Protein AF-A0A1J5WDB2-F1 (afdb_monomer_lite)

Structure (mmCIF, N/CA/C/O backbone):
data_AF-A0A1J5WDB2-F1
#
_entry.id   AF-A0A1J5WDB2-F1
#
loop_
_atom_site.group_PDB
_atom_site.id
_atom_site.type_symbol
_atom_site.label_atom_id
_atom_site.label_alt_id
_atom_site.label_comp_id
_atom_site.label_asym_id
_atom_site.label_entity_id
_atom_site.label_seq_id
_atom_site.pdbx_PDB_ins_code
_atom_site.Cartn_x
_atom_site.Cartn_y
_atom_site.Cartn_z
_atom_site.occupancy
_atom_site.B_iso_or_equiv
_atom_site.auth_seq_id
_atom_site.auth_comp_id
_atom_site.auth_asym_id
_atom_site.auth_atom_id
_atom_site.pdbx_PDB_model_num
ATOM 1 N N . ARG A 1 1 ? -1.680 -3.797 32.175 1.00 38.47 1 ARG A N 1
ATOM 2 C CA . ARG A 1 1 ? -1.292 -2.924 31.040 1.00 38.47 1 ARG A CA 1
ATOM 3 C C . ARG A 1 1 ? -0.786 -3.843 29.932 1.00 38.47 1 ARG A C 1
ATOM 5 O O . ARG A 1 1 ? 0.368 -4.232 29.998 1.00 38.47 1 ARG A O 1
ATOM 12 N N . SER A 1 2 ? -1.642 -4.286 29.007 1.00 37.81 2 SER A N 1
ATOM 13 C CA . SER A 1 2 ? -1.173 -5.103 27.877 1.00 37.81 2 SER A CA 1
ATOM 14 C C . SER A 1 2 ? -0.424 -4.203 26.904 1.00 37.81 2 SER A C 1
ATOM 16 O O . SER A 1 2 ? -1.011 -3.262 26.369 1.00 37.81 2 SER A O 1
ATOM 18 N N . ALA A 1 3 ? 0.870 -4.459 26.721 1.00 41.81 3 ALA A N 1
ATOM 19 C CA . ALA A 1 3 ? 1.626 -3.915 25.607 1.00 41.81 3 ALA A CA 1
ATOM 20 C C . ALA A 1 3 ? 1.068 -4.560 24.332 1.00 41.81 3 ALA A C 1
ATOM 22 O O . ALA A 1 3 ? 1.206 -5.765 24.136 1.00 41.81 3 ALA A O 1
ATOM 23 N N . LEU A 1 4 ? 0.361 -3.783 23.510 1.00 42.03 4 LEU A N 1
ATOM 24 C CA . LEU A 1 4 ? 0.034 -4.185 22.145 1.00 42.03 4 LEU A CA 1
ATOM 25 C C . LEU A 1 4 ? 1.366 -4.275 21.397 1.00 42.03 4 LEU A C 1
ATOM 27 O O . LEU A 1 4 ? 1.956 -3.253 21.054 1.00 42.03 4 LEU A O 1
ATOM 31 N N . GLY A 1 5 ? 1.877 -5.495 21.240 1.00 42.22 5 GLY A N 1
ATOM 32 C CA . GLY A 1 5 ? 3.012 -5.768 20.373 1.00 42.22 5 GLY A CA 1
ATOM 33 C C . GLY A 1 5 ? 2.584 -5.497 18.939 1.00 42.22 5 GLY A C 1
ATOM 34 O O . GLY A 1 5 ? 1.778 -6.239 18.385 1.00 42.22 5 GLY A O 1
ATOM 35 N N . ALA A 1 6 ? 3.075 -4.406 18.362 1.00 44.91 6 ALA A N 1
ATOM 36 C CA . ALA A 1 6 ? 3.026 -4.209 16.926 1.00 44.91 6 ALA A CA 1
ATOM 37 C C . ALA A 1 6 ? 4.038 -5.177 16.306 1.00 44.91 6 ALA A C 1
ATOM 39 O O . ALA A 1 6 ? 5.243 -5.014 16.496 1.00 44.91 6 ALA A O 1
ATOM 40 N N . PHE A 1 7 ? 3.556 -6.198 15.603 1.00 49.41 7 PHE A N 1
ATOM 41 C CA . PHE A 1 7 ? 4.424 -7.084 14.838 1.00 49.41 7 PHE A CA 1
ATOM 42 C C . PHE A 1 7 ? 4.603 -6.482 13.446 1.00 49.41 7 PHE A C 1
ATOM 44 O O . PHE A 1 7 ? 3.633 -6.293 12.709 1.00 49.41 7 PHE A O 1
ATOM 51 N N . LEU A 1 8 ? 5.844 -6.130 13.117 1.00 50.28 8 LEU A N 1
ATOM 52 C CA . LEU A 1 8 ? 6.250 -5.775 11.765 1.00 50.28 8 LEU A CA 1
ATOM 53 C C . LEU A 1 8 ? 6.961 -6.989 11.186 1.00 50.28 8 LEU A C 1
ATOM 55 O O . LEU A 1 8 ? 7.998 -7.401 11.703 1.00 50.28 8 LEU A O 1
ATOM 59 N N . PHE A 1 9 ? 6.382 -7.569 10.142 1.00 53.53 9 PHE A N 1
ATOM 60 C CA . PHE A 1 9 ? 7.023 -8.638 9.390 1.00 53.53 9 PHE A CA 1
ATOM 61 C C . PHE A 1 9 ? 7.637 -8.026 8.136 1.00 53.53 9 PHE A C 1
ATOM 63 O O . PHE A 1 9 ? 6.924 -7.427 7.325 1.00 53.53 9 PHE A O 1
ATOM 70 N N . PHE A 1 10 ? 8.956 -8.159 8.013 1.00 51.59 10 PHE A N 1
ATOM 71 C CA . PHE A 1 10 ? 9.698 -7.834 6.803 1.00 51.59 10 PHE A CA 1
ATOM 72 C C . PHE A 1 10 ? 10.151 -9.149 6.187 1.00 51.59 10 PHE A C 1
ATOM 74 O O . PHE A 1 10 ? 10.938 -9.873 6.793 1.00 51.59 10 PHE A O 1
ATOM 81 N N . GLU A 1 11 ? 9.643 -9.465 5.001 1.00 52.72 11 GLU A N 1
ATOM 82 C CA . GLU A 1 11 ? 10.244 -10.508 4.176 1.00 52.72 11 GLU A CA 1
ATOM 83 C C . GLU A 1 11 ? 11.301 -9.842 3.294 1.00 52.7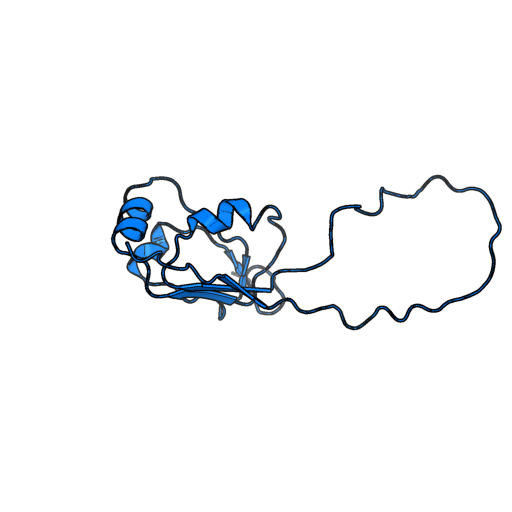2 11 GLU A C 1
ATOM 85 O O . GLU A 1 11 ? 10.999 -8.983 2.457 1.00 52.72 11 GLU A O 1
ATOM 90 N N . THR A 1 12 ? 12.557 -10.196 3.550 1.00 48.00 12 THR A N 1
ATOM 91 C CA . THR A 1 12 ? 13.725 -9.777 2.777 1.00 48.00 12 THR A CA 1
ATOM 92 C C . THR A 1 12 ? 14.166 -10.943 1.905 1.00 48.00 12 THR A C 1
ATOM 94 O O . THR A 1 12 ? 14.377 -12.041 2.417 1.00 48.00 12 THR A O 1
ATOM 97 N N . GLU A 1 13 ? 14.329 -10.717 0.606 1.00 46.66 13 GLU A N 1
ATOM 98 C CA . GLU A 1 13 ? 15.051 -11.652 -0.258 1.00 46.66 13 GLU A CA 1
ATOM 99 C C . GLU A 1 13 ? 16.534 -11.274 -0.226 1.00 46.66 13 GLU A C 1
ATOM 101 O O . GLU A 1 13 ? 16.882 -10.129 -0.527 1.00 46.66 13 GLU A O 1
ATOM 106 N N . GLU A 1 14 ? 17.401 -12.213 0.150 1.00 48.66 14 GLU A N 1
ATOM 107 C CA . GLU A 1 14 ? 18.821 -12.100 -0.181 1.00 48.66 14 GLU A CA 1
ATOM 108 C C . GLU A 1 14 ? 18.990 -12.368 -1.678 1.00 48.66 14 GLU A C 1
ATOM 110 O O . GLU A 1 14 ? 18.425 -13.325 -2.206 1.00 48.66 14 GLU A O 1
ATOM 115 N N . ASP A 1 15 ? 19.748 -11.520 -2.372 1.00 47.28 15 ASP A N 1
ATOM 116 C CA . ASP A 1 15 ? 20.105 -11.741 -3.773 1.00 47.28 15 ASP A CA 1
ATOM 117 C C . ASP A 1 15 ? 20.985 -13.004 -3.872 1.00 47.28 15 ASP A C 1
ATOM 119 O O . ASP A 1 15 ? 22.086 -13.025 -3.307 1.00 47.28 15 ASP A O 1
ATOM 123 N N . PRO A 1 16 ? 20.549 -14.087 -4.546 1.00 46.72 16 PRO A N 1
ATOM 124 C CA . PRO A 1 16 ? 21.341 -15.297 -4.652 1.00 46.72 16 PRO A CA 1
ATOM 125 C C . PRO A 1 16 ? 22.362 -15.128 -5.779 1.00 46.72 16 PRO A C 1
ATOM 127 O O . PRO A 1 16 ? 22.236 -15.749 -6.833 1.00 46.72 16 PRO A O 1
ATOM 130 N N . LYS A 1 17 ? 23.373 -14.280 -5.566 1.00 50.75 17 LYS A N 1
ATOM 131 C CA . LYS A 1 17 ? 24.621 -14.256 -6.345 1.00 50.75 17 LYS A CA 1
ATOM 132 C C . LYS A 1 17 ? 25.690 -13.423 -5.644 1.00 50.75 17 LYS A C 1
ATOM 134 O O . LYS A 1 17 ? 26.051 -12.322 -6.046 1.00 50.75 17 LYS A O 1
ATOM 139 N N . THR A 1 18 ? 26.291 -13.990 -4.610 1.00 46.47 18 THR A N 1
ATOM 140 C CA . THR A 1 18 ? 27.674 -13.641 -4.275 1.00 46.47 18 THR A CA 1
ATOM 141 C C . THR A 1 18 ? 28.392 -14.919 -3.878 1.00 46.47 18 THR A C 1
ATOM 143 O O . THR A 1 18 ? 28.502 -15.252 -2.704 1.00 46.47 18 THR A O 1
ATOM 146 N N . GLU A 1 19 ? 28.854 -15.673 -4.876 1.00 45.28 19 GLU A N 1
ATOM 147 C CA . GLU A 1 19 ? 29.960 -16.594 -4.628 1.00 45.28 19 GLU A CA 1
ATOM 148 C C . GLU A 1 19 ? 31.202 -15.744 -4.323 1.00 45.28 19 GLU A C 1
ATOM 150 O O . GLU A 1 19 ? 31.582 -14.912 -5.154 1.00 45.28 19 GLU A O 1
ATOM 155 N N . PRO A 1 20 ? 31.861 -15.912 -3.166 1.00 43.72 20 PRO A N 1
ATOM 156 C CA . PRO A 1 20 ? 33.161 -15.312 -2.949 1.00 43.72 20 PRO A CA 1
ATOM 157 C C . PRO A 1 20 ? 34.182 -16.164 -3.707 1.00 43.72 20 PRO A C 1
ATOM 159 O O . PRO A 1 20 ? 34.702 -17.151 -3.186 1.00 43.72 20 PRO A O 1
ATOM 162 N N . LEU A 1 21 ? 34.473 -15.798 -4.957 1.00 43.75 21 LEU A N 1
ATOM 163 C CA . LEU A 1 21 ? 35.661 -16.306 -5.635 1.00 43.75 21 LEU A CA 1
ATOM 164 C C . LEU A 1 21 ? 36.886 -15.699 -4.943 1.00 43.75 21 LEU A C 1
ATOM 166 O O . LEU A 1 21 ? 37.343 -14.608 -5.277 1.00 43.75 21 LEU A O 1
ATOM 170 N N . LEU A 1 22 ? 37.397 -16.411 -3.939 1.00 47.28 22 LEU A N 1
ATOM 171 C CA . LEU A 1 22 ? 38.713 -16.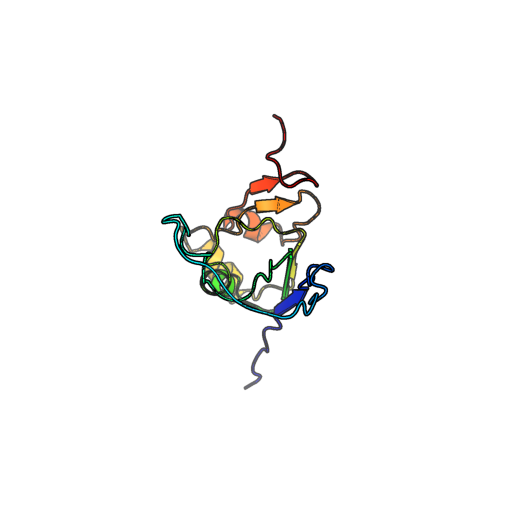181 -3.355 1.00 47.28 22 LEU A CA 1
ATOM 172 C C . LEU A 1 22 ? 39.780 -16.459 -4.426 1.00 47.28 22 LEU A C 1
ATOM 174 O O . LEU A 1 22 ? 40.291 -17.571 -4.543 1.00 47.28 22 LEU A O 1
ATOM 178 N N . GLY A 1 23 ? 40.092 -15.448 -5.235 1.00 44.66 23 GLY A N 1
ATOM 179 C CA . GLY A 1 23 ? 41.311 -15.398 -6.037 1.00 44.66 23 GLY A CA 1
ATOM 180 C C . GLY A 1 23 ? 42.464 -14.823 -5.203 1.00 44.66 23 GLY A C 1
ATOM 181 O O . GLY A 1 23 ? 42.233 -13.893 -4.426 1.00 44.66 23 GLY A O 1
ATOM 182 N N . PRO A 1 24 ? 43.697 -15.349 -5.310 1.00 53.12 24 PRO A N 1
ATOM 183 C CA . PRO A 1 24 ? 44.824 -14.824 -4.555 1.00 53.12 24 PRO A CA 1
ATOM 184 C C . PRO A 1 24 ? 45.512 -13.667 -5.299 1.00 53.12 24 PRO A C 1
ATOM 186 O O . PRO A 1 24 ? 45.740 -13.755 -6.502 1.00 53.12 24 PRO A O 1
ATOM 189 N N . GLY A 1 25 ? 45.951 -12.661 -4.537 1.00 40.06 25 GLY A N 1
ATOM 190 C CA . GLY A 1 25 ? 47.131 -11.847 -4.857 1.00 40.06 25 GLY A CA 1
ATOM 191 C C . GLY A 1 25 ? 46.873 -10.444 -5.413 1.00 40.06 25 GLY A C 1
ATOM 192 O O . GLY A 1 25 ? 46.339 -10.290 -6.504 1.00 40.06 25 GLY A O 1
ATOM 193 N N . MET A 1 26 ? 47.314 -9.441 -4.645 1.00 48.59 26 MET A N 1
ATOM 194 C CA . MET A 1 26 ? 47.590 -8.048 -5.047 1.00 48.59 26 MET A CA 1
ATOM 195 C C . MET A 1 26 ? 48.571 -8.023 -6.249 1.00 48.59 26 MET A C 1
ATOM 197 O O . MET A 1 26 ? 49.243 -9.018 -6.498 1.00 48.59 26 MET A O 1
ATOM 201 N N . ASP A 1 27 ? 48.599 -7.015 -7.128 1.00 49.38 27 ASP A N 1
ATOM 202 C CA . ASP A 1 27 ? 49.245 -5.699 -6.966 1.00 49.38 27 ASP A CA 1
ATOM 203 C C . ASP A 1 27 ? 48.839 -4.777 -8.148 1.00 49.38 27 ASP A C 1
ATOM 205 O O . ASP A 1 27 ? 48.605 -5.291 -9.243 1.00 49.38 27 ASP A O 1
ATOM 209 N N . GLY A 1 28 ? 48.829 -3.441 -7.993 1.00 41.47 28 GLY A N 1
ATOM 210 C CA . GLY A 1 28 ? 48.953 -2.542 -9.162 1.00 41.47 28 GLY A CA 1
ATOM 211 C C . GLY A 1 28 ? 48.076 -1.278 -9.224 1.00 41.47 28 GLY A C 1
ATOM 212 O O . GLY A 1 28 ? 46.975 -1.313 -9.754 1.00 41.47 28 GLY A O 1
ATOM 213 N N . ASP A 1 29 ? 48.593 -0.175 -8.687 1.00 49.72 29 ASP A N 1
ATOM 214 C CA . ASP A 1 29 ? 48.495 1.244 -9.084 1.00 49.72 29 ASP A CA 1
ATOM 215 C C . ASP A 1 29 ? 47.455 1.781 -10.113 1.00 49.72 29 ASP A C 1
ATOM 217 O O . ASP A 1 29 ? 47.342 1.345 -11.251 1.00 49.72 29 ASP A O 1
ATOM 221 N N . ASN A 1 30 ? 46.872 2.930 -9.719 1.00 47.62 30 ASN A N 1
ATOM 222 C CA . ASN A 1 30 ? 46.396 4.068 -10.530 1.00 47.62 30 ASN A CA 1
ATOM 223 C C . ASN A 1 30 ? 45.190 3.904 -11.480 1.00 47.62 30 ASN A C 1
ATOM 225 O O . ASN A 1 30 ? 45.354 3.695 -12.677 1.00 47.62 30 ASN A O 1
ATOM 229 N N . ALA A 1 31 ? 44.002 4.302 -11.003 1.00 37.84 31 ALA A N 1
ATOM 230 C CA . ALA A 1 31 ? 43.115 5.202 -11.754 1.00 37.84 31 ALA A CA 1
ATOM 231 C C . ALA A 1 31 ? 42.070 5.850 -10.829 1.00 37.84 31 ALA A C 1
ATOM 233 O O . ALA A 1 31 ? 41.248 5.178 -10.209 1.00 37.84 31 ALA A O 1
ATOM 234 N N . TYR A 1 32 ? 42.097 7.183 -10.765 1.00 47.84 32 TYR A N 1
ATOM 235 C CA . TYR A 1 32 ? 41.014 8.012 -10.244 1.00 47.84 32 TYR A CA 1
ATOM 236 C C . TYR A 1 32 ? 39.703 7.644 -10.944 1.00 47.84 32 TYR A C 1
ATOM 238 O O . TYR A 1 32 ? 39.569 7.835 -12.151 1.00 47.84 32 TYR A O 1
ATOM 246 N N . GLY A 1 33 ? 38.739 7.127 -10.189 1.00 44.00 33 GLY A N 1
ATOM 247 C CA . GLY A 1 33 ? 37.441 6.762 -10.749 1.00 44.00 33 GLY A CA 1
ATOM 248 C C . GLY A 1 33 ? 36.589 5.842 -9.890 1.00 44.00 33 GLY A C 1
ATOM 249 O O . GLY A 1 33 ? 35.650 5.255 -10.409 1.00 44.00 33 GLY A O 1
ATOM 250 N N . THR A 1 34 ? 36.864 5.687 -8.596 1.00 37.88 34 THR A N 1
ATOM 251 C CA . THR A 1 34 ? 35.869 5.098 -7.703 1.00 37.88 34 THR A CA 1
ATOM 252 C C . THR A 1 34 ? 34.945 6.220 -7.261 1.00 37.88 34 THR A C 1
ATOM 254 O O . THR A 1 34 ? 35.219 6.926 -6.288 1.00 37.88 34 THR A O 1
ATOM 257 N N . THR A 1 35 ? 33.829 6.379 -7.980 1.00 47.25 35 THR A N 1
ATOM 258 C CA . THR A 1 35 ? 32.556 6.753 -7.347 1.00 47.25 35 THR A CA 1
ATOM 259 C C . THR A 1 35 ? 32.542 6.088 -5.974 1.00 47.25 35 THR A C 1
ATOM 261 O O . THR A 1 35 ? 32.889 4.901 -5.927 1.00 47.25 35 THR A O 1
ATOM 264 N N . PRO A 1 36 ? 32.235 6.793 -4.869 1.00 41.53 36 PRO A N 1
ATOM 265 C CA . PRO A 1 36 ? 32.087 6.123 -3.591 1.00 41.53 36 PRO A CA 1
ATOM 266 C C . PRO A 1 36 ? 31.126 4.972 -3.852 1.00 41.53 36 PRO A C 1
ATOM 268 O O . PRO A 1 36 ? 29.985 5.214 -4.245 1.00 41.53 36 PRO A O 1
ATOM 271 N N . ALA A 1 37 ? 31.636 3.737 -3.781 1.00 45.19 37 ALA A N 1
ATOM 272 C CA . ALA A 1 37 ? 30.794 2.563 -3.736 1.00 45.19 37 ALA A CA 1
ATOM 273 C C . ALA A 1 37 ? 29.839 2.892 -2.611 1.00 45.19 37 ALA A C 1
ATOM 275 O O . ALA A 1 37 ? 30.320 3.149 -1.507 1.00 45.19 37 ALA A O 1
ATOM 276 N N . ASP A 1 38 ? 28.573 3.079 -2.977 1.00 46.38 38 ASP A N 1
ATOM 277 C CA . ASP A 1 38 ? 27.524 3.649 -2.155 1.00 46.38 38 ASP A CA 1
ATOM 278 C C . ASP A 1 38 ? 27.529 2.867 -0.843 1.00 46.38 38 ASP A C 1
ATOM 280 O O . ASP A 1 38 ? 27.027 1.749 -0.733 1.00 46.38 38 ASP A O 1
ATOM 284 N N . GLY A 1 39 ? 28.289 3.396 0.114 1.00 43.97 39 GLY A N 1
ATOM 285 C CA . GLY A 1 39 ? 28.751 2.702 1.308 1.00 43.97 39 GLY A CA 1
ATOM 286 C C . GLY A 1 39 ? 27.679 2.813 2.368 1.00 43.97 39 GLY A C 1
ATOM 287 O O . GLY A 1 39 ? 27.954 3.197 3.501 1.00 43.97 39 GLY A O 1
ATOM 288 N N . GLY A 1 40 ? 26.439 2.570 1.957 1.00 40.56 40 GLY A N 1
ATOM 289 C CA . GLY A 1 40 ? 25.240 2.670 2.754 1.00 40.56 40 GLY A CA 1
ATOM 290 C C . GLY A 1 40 ? 24.666 1.281 2.942 1.00 40.56 40 GLY A C 1
ATOM 291 O O . GLY A 1 40 ? 23.903 0.821 2.108 1.00 40.56 40 GLY A O 1
ATOM 292 N N . CYS A 1 41 ? 25.073 0.648 4.044 1.00 37.59 41 CYS A N 1
ATOM 293 C CA . CYS A 1 41 ? 24.306 -0.311 4.839 1.00 37.59 41 CYS A CA 1
ATOM 294 C C . CYS A 1 41 ? 23.472 -1.335 4.044 1.00 37.59 41 CYS A C 1
ATOM 296 O O . CYS A 1 41 ? 22.379 -1.000 3.617 1.00 37.59 41 CYS A O 1
ATOM 298 N N . CYS A 1 42 ? 23.961 -2.577 3.934 1.00 42.22 42 CYS A N 1
ATOM 299 C CA . CYS A 1 42 ? 23.190 -3.794 3.632 1.00 42.22 42 CYS A CA 1
ATOM 300 C C . CYS A 1 42 ? 22.115 -3.635 2.533 1.00 42.22 42 CYS A C 1
ATOM 302 O O . CYS A 1 42 ? 21.034 -3.126 2.805 1.00 42.22 42 CYS A O 1
ATOM 304 N N . GLY A 1 43 ? 22.365 -4.151 1.322 1.00 51.16 43 GLY A N 1
ATOM 305 C CA . GLY A 1 43 ? 21.461 -4.117 0.153 1.00 51.16 43 GLY A CA 1
ATOM 306 C C . GLY A 1 43 ? 20.112 -4.848 0.295 1.00 51.16 43 GLY A C 1
ATOM 307 O O . GLY A 1 43 ? 19.605 -5.424 -0.663 1.00 51.16 43 GLY A O 1
ATOM 308 N N . TRP A 1 44 ? 19.521 -4.860 1.485 1.00 54.72 44 TRP A N 1
ATOM 309 C CA . TRP A 1 44 ? 18.217 -5.419 1.778 1.00 54.72 44 TRP A CA 1
ATOM 310 C C . TRP A 1 44 ? 17.135 -4.487 1.254 1.00 54.72 44 TRP A C 1
ATOM 312 O O . TRP A 1 44 ? 16.801 -3.459 1.843 1.00 54.72 44 TRP A O 1
ATOM 322 N N . LYS A 1 45 ? 16.549 -4.884 0.130 1.00 72.12 45 LYS A N 1
ATOM 323 C CA . LYS A 1 45 ? 15.341 -4.259 -0.390 1.00 72.12 45 LYS A CA 1
ATOM 324 C C . LYS A 1 45 ? 14.138 -4.875 0.317 1.00 72.12 45 LYS A C 1
ATOM 326 O O . LYS A 1 45 ? 13.813 -6.040 0.100 1.00 72.12 45 LYS A O 1
ATOM 331 N N . ILE A 1 46 ? 13.458 -4.092 1.152 1.00 77.50 46 ILE A N 1
ATOM 332 C CA . ILE A 1 46 ? 12.171 -4.504 1.723 1.00 77.50 46 ILE A CA 1
ATOM 333 C C . ILE A 1 46 ? 11.175 -4.617 0.567 1.00 77.50 46 ILE A C 1
ATOM 335 O O . ILE A 1 46 ? 10.856 -3.617 -0.077 1.00 77.50 46 ILE A O 1
ATOM 339 N N . LYS A 1 47 ? 10.696 -5.833 0.296 1.00 83.88 47 LYS A N 1
ATOM 340 C CA . LYS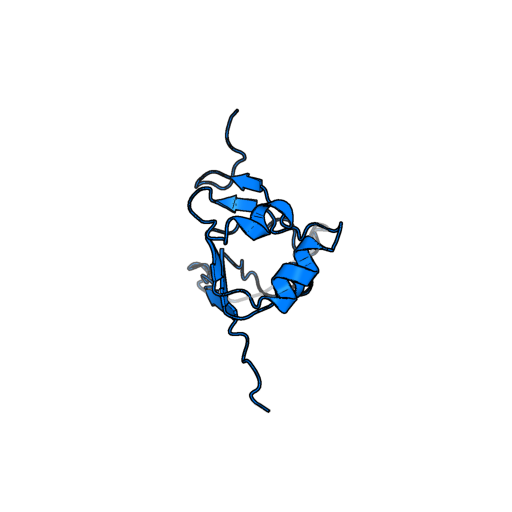 A 1 47 ? 9.703 -6.099 -0.755 1.00 83.88 47 LYS A CA 1
ATOM 341 C C . LYS A 1 47 ? 8.287 -6.183 -0.206 1.00 83.88 47 LYS A C 1
ATOM 343 O O . LYS A 1 47 ? 7.345 -5.777 -0.883 1.00 83.88 47 LYS A O 1
ATOM 348 N N . GLN A 1 48 ? 8.130 -6.672 1.021 1.00 87.94 48 GLN A N 1
ATOM 349 C CA . GLN A 1 48 ? 6.824 -6.858 1.639 1.00 87.94 48 GLN A CA 1
ATOM 350 C C . GLN A 1 48 ? 6.777 -6.253 3.036 1.00 87.94 48 GLN A C 1
ATOM 352 O O . GLN A 1 48 ? 7.707 -6.403 3.829 1.00 87.94 48 GLN A O 1
ATOM 357 N N . ILE A 1 49 ? 5.670 -5.576 3.334 1.00 87.81 49 ILE A N 1
ATOM 358 C CA . ILE A 1 49 ? 5.381 -5.029 4.656 1.00 87.81 49 ILE A CA 1
ATOM 359 C C . ILE A 1 49 ? 3.982 -5.466 5.063 1.00 87.81 49 ILE A C 1
ATOM 361 O O . ILE A 1 49 ? 3.002 -5.134 4.397 1.00 87.81 49 ILE A O 1
ATOM 365 N N . LYS A 1 50 ? 3.894 -6.133 6.213 1.00 89.94 50 LYS A N 1
ATOM 366 C CA . LYS A 1 50 ? 2.630 -6.406 6.894 1.00 89.94 50 LYS A CA 1
ATOM 367 C C . LYS A 1 50 ? 2.619 -5.708 8.245 1.00 89.94 50 LYS A C 1
ATOM 369 O O . LYS A 1 50 ? 3.481 -5.947 9.089 1.00 89.94 50 LYS A O 1
ATOM 374 N N . MET A 1 51 ? 1.628 -4.847 8.439 1.00 87.62 51 MET A N 1
ATOM 375 C CA . MET A 1 51 ? 1.406 -4.103 9.671 1.00 87.62 51 MET A CA 1
ATOM 376 C C . MET A 1 51 ? 0.088 -4.548 10.294 1.00 87.62 51 MET A C 1
ATOM 378 O O . MET A 1 51 ? -0.981 -4.313 9.733 1.00 87.62 51 MET A O 1
ATOM 382 N N . GLU A 1 52 ? 0.164 -5.154 11.475 1.00 87.88 52 GLU A N 1
ATOM 383 C CA . GLU A 1 52 ? -1.004 -5.597 12.234 1.00 87.88 52 GLU A CA 1
ATOM 384 C C . GLU A 1 52 ? -1.060 -4.883 13.585 1.00 87.88 52 GLU A C 1
ATOM 386 O O . GLU A 1 52 ? -0.045 -4.785 14.276 1.00 87.88 52 GLU A O 1
ATOM 391 N N . ASN A 1 53 ? -2.236 -4.366 13.965 1.00 84.81 53 ASN A N 1
ATOM 392 C CA . ASN A 1 53 ? -2.440 -3.652 15.236 1.00 84.81 53 ASN A CA 1
ATOM 393 C C . ASN A 1 53 ? -1.417 -2.523 15.483 1.00 84.81 53 ASN A C 1
ATOM 395 O O . ASN A 1 53 ? -1.083 -2.212 16.628 1.00 84.81 53 ASN A O 1
ATOM 399 N N . SER A 1 54 ? -0.902 -1.928 14.405 1.00 81.25 54 SER A N 1
ATOM 400 C CA . SER A 1 54 ? 0.211 -0.980 14.424 1.00 81.25 54 SER A CA 1
ATOM 401 C C . SER A 1 54 ? -0.187 0.371 13.825 1.00 81.25 54 SER A C 1
ATOM 403 O O . SER A 1 54 ? -1.270 0.538 13.256 1.00 81.25 54 SER A O 1
ATOM 405 N N . THR A 1 55 ? 0.706 1.348 13.950 1.00 82.62 55 THR A N 1
ATOM 406 C CA . THR A 1 55 ? 0.540 2.697 13.413 1.00 82.62 55 THR A CA 1
ATO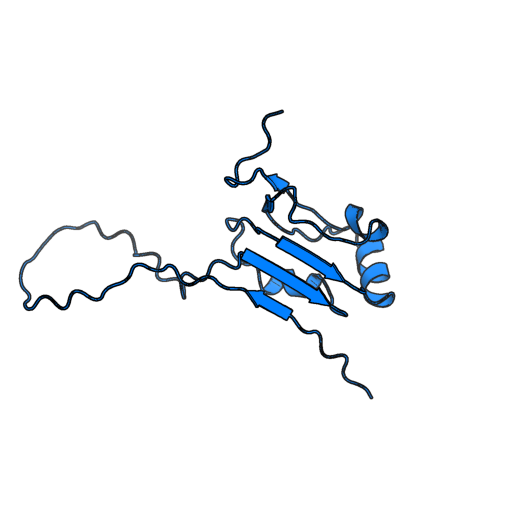M 407 C C . THR A 1 55 ? 1.375 2.854 12.147 1.00 82.62 55 THR A C 1
ATOM 409 O O . THR A 1 55 ? 2.576 2.586 12.161 1.00 82.62 55 THR A O 1
ATOM 412 N N . VAL A 1 56 ? 0.775 3.300 11.038 1.00 79.00 56 VAL A N 1
ATOM 413 C CA . VAL A 1 56 ? 1.520 3.475 9.773 1.00 79.00 56 VAL A CA 1
ATOM 414 C C . VAL A 1 56 ? 2.597 4.557 9.862 1.00 79.00 56 VAL A C 1
ATOM 416 O O . VAL A 1 56 ? 3.503 4.582 9.038 1.00 79.00 56 VAL A O 1
ATOM 419 N N . TYR A 1 57 ? 2.554 5.422 10.881 1.00 79.81 57 TYR A N 1
ATOM 420 C CA . TYR A 1 57 ? 3.621 6.389 11.148 1.00 79.81 57 TYR A CA 1
ATOM 421 C C . TYR A 1 57 ? 4.971 5.712 11.424 1.00 79.81 57 TYR A C 1
ATOM 423 O O . TYR A 1 57 ? 6.006 6.327 11.191 1.00 79.81 57 TYR A O 1
ATOM 431 N N . ALA A 1 58 ? 4.991 4.436 11.833 1.00 78.56 58 ALA A N 1
ATOM 432 C CA . ALA A 1 58 ? 6.233 3.669 11.941 1.00 78.56 58 ALA A CA 1
ATOM 433 C C . ALA A 1 58 ? 6.991 3.592 10.599 1.00 78.56 58 ALA A C 1
ATOM 435 O O . ALA A 1 58 ? 8.218 3.517 10.590 1.00 78.56 58 ALA A O 1
ATOM 436 N N . LEU A 1 59 ? 6.285 3.689 9.465 1.00 78.00 59 LEU A N 1
ATOM 437 C CA . LEU A 1 59 ? 6.892 3.683 8.132 1.00 78.00 59 LEU A CA 1
ATOM 438 C C . LEU A 1 59 ? 7.772 4.903 7.866 1.00 78.00 59 LEU A C 1
ATOM 440 O O . LEU A 1 59 ? 8.711 4.783 7.085 1.00 78.00 59 LEU A O 1
ATOM 444 N N . GLN A 1 60 ? 7.520 6.039 8.530 1.00 72.75 60 GLN A N 1
ATOM 445 C CA . GLN A 1 60 ? 8.360 7.233 8.386 1.00 72.75 60 GLN A CA 1
ATOM 446 C C . GLN A 1 60 ? 9.809 6.972 8.826 1.00 72.75 60 GLN A C 1
ATOM 448 O O . GLN A 1 60 ? 10.721 7.578 8.278 1.00 72.75 60 GLN A O 1
ATOM 453 N N . GLY A 1 61 ? 10.029 6.062 9.785 1.00 67.62 61 GLY A N 1
ATOM 454 C CA . GLY A 1 61 ? 11.371 5.676 10.236 1.00 67.62 61 GLY A CA 1
ATOM 455 C C . GLY A 1 61 ? 11.983 4.500 9.469 1.00 67.62 61 GLY A C 1
ATOM 456 O O . GLY A 1 61 ? 13.197 4.335 9.485 1.00 67.62 61 GLY A O 1
ATOM 457 N N . ILE A 1 62 ? 11.158 3.681 8.809 1.00 68.94 62 ILE A N 1
ATOM 458 C CA . ILE A 1 62 ? 11.602 2.478 8.085 1.00 68.94 62 ILE A CA 1
ATOM 459 C C . ILE A 1 62 ? 11.985 2.816 6.641 1.00 68.94 62 ILE A C 1
ATOM 461 O O . ILE A 1 62 ? 12.883 2.199 6.075 1.00 68.94 62 ILE A O 1
ATOM 465 N N . ARG A 1 63 ? 11.305 3.790 6.026 1.00 67.25 63 ARG A N 1
ATOM 466 C CA . ARG A 1 63 ? 11.457 4.109 4.602 1.00 67.25 63 ARG A CA 1
ATOM 467 C C . ARG A 1 63 ? 12.185 5.422 4.392 1.00 67.25 63 ARG A C 1
ATOM 469 O O . ARG A 1 63 ? 11.586 6.442 4.053 1.00 67.25 63 ARG A O 1
ATOM 476 N N . SER A 1 64 ? 13.496 5.360 4.565 1.00 50.91 64 SER A N 1
ATOM 477 C CA . SER A 1 64 ? 14.399 6.459 4.224 1.00 50.91 64 SER A CA 1
ATOM 478 C C . SER A 1 64 ? 14.643 6.547 2.710 1.00 50.91 64 SER A C 1
ATOM 480 O O . SER A 1 64 ? 14.887 7.639 2.196 1.00 50.91 64 SER A O 1
ATOM 482 N N . ASP A 1 65 ? 14.527 5.429 1.977 1.00 58.84 65 ASP A N 1
ATOM 483 C CA . ASP A 1 65 ? 14.744 5.371 0.532 1.00 58.84 65 ASP A CA 1
ATOM 484 C C . ASP A 1 65 ? 13.420 5.437 -0.256 1.00 58.84 65 ASP A C 1
ATOM 486 O O . ASP A 1 65 ? 12.511 4.613 -0.162 1.00 58.84 65 ASP A O 1
ATOM 490 N N . LYS A 1 66 ? 13.273 6.477 -1.078 1.00 59.53 66 LYS A N 1
ATOM 491 C CA . LYS A 1 66 ? 12.074 6.669 -1.915 1.00 59.53 66 LYS A CA 1
ATOM 492 C C . LYS A 1 66 ? 12.096 5.822 -3.198 1.00 59.53 66 LYS A C 1
ATOM 494 O O . LYS A 1 66 ? 11.164 5.919 -3.995 1.00 59.53 66 LYS A O 1
ATOM 499 N N . SER A 1 67 ? 13.151 5.035 -3.417 1.00 64.00 67 SER A N 1
ATOM 500 C CA . SER A 1 67 ? 13.418 4.268 -4.642 1.00 64.00 67 SER A CA 1
ATOM 501 C C . SER A 1 67 ? 12.903 2.825 -4.601 1.00 64.00 67 SER A C 1
ATOM 503 O O . SER A 1 67 ? 12.795 2.197 -5.656 1.00 64.00 67 SER A O 1
ATOM 505 N N . CYS A 1 68 ? 12.545 2.288 -3.430 1.00 72.88 68 CYS A N 1
ATOM 506 C CA . CYS A 1 68 ? 12.067 0.914 -3.314 1.00 72.88 68 CYS A CA 1
ATOM 507 C C . CYS A 1 68 ? 10.601 0.754 -3.779 1.00 72.88 68 CYS A C 1
ATOM 509 O O . CYS A 1 68 ? 9.681 1.432 -3.306 1.00 72.88 68 CYS A O 1
ATOM 511 N N . VAL A 1 69 ? 10.393 -0.167 -4.728 1.00 85.94 69 VAL A N 1
ATOM 512 C CA . VAL A 1 69 ? 9.074 -0.695 -5.112 1.00 85.94 69 VAL A CA 1
ATOM 513 C C . VAL A 1 69 ? 8.726 -1.834 -4.160 1.00 85.94 69 VAL A C 1
ATOM 515 O O . VAL A 1 69 ? 9.509 -2.777 -4.046 1.00 85.94 69 VAL A O 1
ATOM 518 N N . LEU A 1 70 ? 7.575 -1.738 -3.494 1.00 87.38 70 LEU A N 1
ATOM 519 C CA . LEU A 1 70 ? 7.015 -2.825 -2.697 1.00 87.38 70 LEU A CA 1
ATOM 520 C C . LEU A 1 70 ? 6.238 -3.784 -3.591 1.00 87.38 70 LEU A C 1
ATOM 522 O O . LEU A 1 70 ? 5.353 -3.366 -4.338 1.00 87.38 70 LEU A O 1
ATOM 526 N N . ASP A 1 71 ? 6.509 -5.071 -3.429 1.00 90.88 71 ASP A N 1
ATOM 527 C CA . ASP A 1 71 ? 5.670 -6.128 -3.975 1.00 90.88 71 ASP A CA 1
ATOM 528 C C . ASP A 1 71 ? 4.352 -6.218 -3.204 1.00 90.88 71 ASP A C 1
ATOM 530 O O . ASP A 1 71 ? 3.310 -6.467 -3.805 1.00 90.88 71 ASP A O 1
ATOM 534 N N . ARG A 1 72 ? 4.375 -5.976 -1.882 1.00 91.12 72 ARG A N 1
ATOM 535 C CA . ARG A 1 72 ? 3.174 -6.058 -1.042 1.00 91.12 72 ARG A CA 1
ATOM 536 C C . ARG A 1 72 ? 3.187 -5.100 0.148 1.00 91.12 72 ARG A C 1
ATOM 538 O O . ARG A 1 72 ? 4.173 -4.987 0.873 1.00 91.12 72 ARG A O 1
ATOM 545 N N . PHE A 1 73 ? 2.056 -4.446 0.383 1.00 91.38 73 PHE A N 1
ATOM 546 C CA . PHE A 1 73 ? 1.771 -3.671 1.583 1.00 91.38 73 PHE A CA 1
ATOM 547 C C . PHE A 1 73 ? 0.415 -4.083 2.152 1.00 91.38 73 PHE A C 1
ATOM 549 O O . PHE A 1 73 ? -0.618 -3.896 1.508 1.00 91.38 73 PHE A O 1
ATOM 556 N N . GLU A 1 74 ? 0.418 -4.596 3.378 1.00 92.88 74 GLU A N 1
ATOM 557 C CA . GLU A 1 74 ? -0.787 -4.995 4.096 1.00 92.88 74 GLU A CA 1
ATOM 558 C C . GLU A 1 74 ? -0.934 -4.199 5.384 1.00 92.88 74 GLU A C 1
ATOM 560 O O . GLU A 1 74 ? -0.050 -4.217 6.245 1.00 92.88 74 GLU A O 1
ATOM 565 N N . TYR A 1 75 ? -2.088 -3.559 5.551 1.00 90.75 75 TYR A N 1
ATOM 566 C CA . TYR A 1 75 ? -2.455 -2.926 6.807 1.00 90.75 75 TYR A CA 1
ATOM 567 C C . TYR A 1 75 ? -3.712 -3.562 7.382 1.00 90.75 75 TYR A C 1
ATOM 569 O O . TYR A 1 75 ? -4.814 -3.391 6.865 1.00 90.75 75 TYR A O 1
ATOM 577 N N . ILE A 1 76 ? -3.541 -4.326 8.455 1.00 89.25 76 ILE A N 1
ATOM 578 C CA . ILE A 1 76 ? -4.577 -5.199 8.997 1.00 89.25 76 ILE A CA 1
ATOM 579 C C . ILE A 1 76 ? -4.910 -4.774 10.422 1.00 89.25 76 ILE A C 1
ATOM 581 O O . ILE A 1 76 ? -4.036 -4.457 11.230 1.00 89.25 76 ILE A O 1
ATOM 585 N N . ASN A 1 77 ? -6.207 -4.789 10.723 1.00 86.38 77 ASN A N 1
ATOM 586 C CA . ASN A 1 77 ? -6.765 -4.463 12.031 1.00 86.38 77 ASN A CA 1
ATOM 587 C C . ASN A 1 77 ? -6.195 -3.163 12.639 1.00 86.38 77 ASN A C 1
ATOM 589 O O . ASN A 1 77 ? -5.621 -3.172 13.733 1.00 86.38 77 ASN A O 1
ATOM 593 N N . PRO A 1 78 ? -6.305 -2.026 11.932 1.00 82.50 78 PRO A N 1
ATOM 594 C CA . PRO A 1 78 ? -5.842 -0.759 12.473 1.00 82.50 78 PRO A CA 1
ATOM 595 C C . PRO A 1 78 ? -6.592 -0.396 13.755 1.00 82.50 78 PRO A C 1
ATOM 597 O O . PRO A 1 78 ? -7.817 -0.514 13.845 1.00 82.50 78 PRO A O 1
ATOM 600 N N . ASN A 1 79 ? -5.876 0.118 14.753 1.00 83.06 79 ASN A N 1
ATOM 601 C CA . ASN A 1 79 ? -6.536 0.611 15.952 1.00 83.06 79 ASN A CA 1
ATOM 602 C C . ASN A 1 79 ? -7.380 1.851 15.612 1.00 83.06 79 ASN A C 1
ATOM 604 O O . ASN A 1 79 ? -6.912 2.778 14.949 1.00 83.06 79 ASN A O 1
ATOM 608 N N . LYS A 1 80 ? -8.610 1.926 16.137 1.00 83.94 80 LYS A N 1
ATOM 609 C CA . LYS A 1 80 ? -9.512 3.075 15.945 1.00 83.94 80 LYS A CA 1
ATOM 610 C C . LYS A 1 80 ? -8.864 4.417 16.309 1.00 83.94 80 LYS A C 1
ATOM 612 O O . LYS A 1 80 ? -9.149 5.423 15.665 1.00 83.94 80 LYS A O 1
ATOM 617 N N . LYS A 1 81 ? -8.003 4.454 17.334 1.00 84.31 81 LYS A N 1
ATOM 618 C CA . LYS A 1 81 ? -7.266 5.668 17.722 1.00 84.31 81 LYS A CA 1
ATOM 619 C C . LYS A 1 81 ? -6.283 6.107 16.637 1.00 84.31 81 LYS A C 1
ATOM 621 O O . LYS A 1 81 ? -6.262 7.292 16.316 1.00 84.31 81 LYS A O 1
ATOM 626 N N . ASP A 1 82 ? -5.532 5.171 16.061 1.00 80.31 82 ASP A N 1
ATOM 627 C CA . ASP A 1 82 ? -4.583 5.453 14.981 1.00 80.31 82 ASP A CA 1
ATOM 628 C C . ASP A 1 82 ? -5.307 5.880 13.704 1.00 80.31 82 ASP A C 1
ATOM 630 O O . ASP A 1 82 ? -4.961 6.913 13.138 1.00 80.31 82 ASP A O 1
ATOM 634 N N . MET A 1 83 ? -6.385 5.187 13.314 1.00 81.81 83 MET A N 1
ATOM 635 C CA . MET A 1 83 ? -7.189 5.606 12.157 1.00 81.81 83 MET A CA 1
ATOM 636 C C . MET A 1 83 ? -7.742 7.021 12.327 1.00 81.81 83 MET A C 1
ATOM 638 O O . MET A 1 83 ? -7.648 7.841 11.421 1.00 81.81 83 MET A O 1
ATOM 642 N N . ASN A 1 84 ? -8.301 7.331 13.502 1.00 85.88 84 ASN A N 1
ATOM 643 C CA . ASN A 1 84 ? -8.821 8.667 13.780 1.00 85.88 84 ASN A CA 1
ATOM 644 C C . ASN A 1 84 ? -7.724 9.729 13.730 1.00 85.88 84 ASN A C 1
ATOM 646 O O . ASN A 1 84 ? -7.997 10.859 13.340 1.00 85.88 84 ASN A O 1
ATOM 650 N N . ARG A 1 85 ? -6.502 9.396 14.154 1.00 85.06 85 ARG A N 1
ATOM 651 C CA . ARG A 1 85 ? -5.363 10.310 14.070 1.00 85.06 85 ARG A CA 1
ATOM 652 C C . ARG A 1 85 ? -4.974 10.563 12.617 1.00 85.06 85 ARG A C 1
ATOM 654 O O . ARG A 1 85 ? -4.793 11.719 12.260 1.00 85.06 85 ARG A O 1
ATOM 661 N N . MET A 1 86 ? -4.909 9.512 11.801 1.00 83.56 86 MET A N 1
ATOM 662 C CA . MET A 1 86 ? -4.613 9.629 10.373 1.00 83.56 86 MET A CA 1
ATOM 663 C C . MET A 1 86 ? -5.645 10.483 9.639 1.00 83.56 86 MET A C 1
ATOM 665 O O . MET A 1 86 ? -5.275 11.387 8.911 1.00 83.56 86 MET A O 1
ATOM 669 N N . LEU A 1 87 ? -6.936 10.235 9.871 1.00 84.31 87 LEU A N 1
ATOM 670 C CA . LEU A 1 87 ? -8.019 10.937 9.174 1.00 84.31 87 LEU A CA 1
ATOM 671 C C . LEU A 1 87 ? -8.202 12.391 9.615 1.00 84.31 87 LEU A C 1
ATOM 673 O O . LEU A 1 87 ? -8.802 13.178 8.894 1.00 84.31 87 LEU A O 1
ATOM 677 N N . LYS A 1 88 ? -7.726 12.746 10.812 1.00 87.06 88 LYS A N 1
ATOM 678 C CA . LYS A 1 88 ? -7.712 14.133 11.300 1.00 87.06 88 LYS A CA 1
ATOM 679 C C . LYS A 1 88 ? -6.465 14.898 10.878 1.00 87.06 88 LYS A C 1
ATOM 681 O O . LYS A 1 88 ? -6.397 16.099 11.117 1.00 87.06 88 LYS A O 1
ATOM 686 N N . SER A 1 89 ? -5.458 14.201 10.367 1.00 81.88 89 SER A N 1
ATOM 687 C CA . SER A 1 89 ? -4.238 14.826 9.895 1.00 81.88 89 SER A CA 1
ATOM 688 C C . SER A 1 89 ? -4.429 15.214 8.437 1.00 81.88 89 SER A C 1
ATOM 690 O O . SER A 1 89 ? -4.842 14.390 7.628 1.00 81.88 89 SER A O 1
ATOM 692 N N . ASP A 1 90 ? -4.088 16.453 8.096 1.00 80.94 90 ASP A N 1
ATOM 693 C CA . ASP A 1 90 ? -4.004 16.875 6.694 1.00 80.94 90 ASP A CA 1
ATOM 694 C C . ASP A 1 90 ? -2.776 16.265 5.987 1.00 80.94 90 ASP A C 1
ATOM 696 O O . ASP A 1 90 ? -2.644 16.330 4.764 1.00 80.94 90 ASP A O 1
ATOM 700 N N . GLU A 1 91 ? -1.861 15.652 6.748 1.00 84.25 91 GLU A N 1
ATOM 701 C CA . GLU A 1 91 ? -0.665 15.006 6.225 1.00 84.25 91 GLU A CA 1
ATOM 702 C C . GLU A 1 91 ? -0.972 13.582 5.748 1.00 84.25 91 GLU A C 1
ATOM 704 O O . GLU A 1 91 ? -1.341 12.697 6.523 1.00 84.25 91 GLU A O 1
ATOM 709 N N . ARG A 1 92 ? -0.750 13.339 4.453 1.00 86.88 92 ARG A N 1
ATOM 710 C CA . ARG A 1 92 ? -0.819 11.992 3.882 1.00 86.88 92 ARG A CA 1
ATOM 711 C C . ARG A 1 92 ? 0.476 11.237 4.134 1.00 86.88 92 ARG A C 1
ATOM 713 O O . ARG A 1 92 ? 1.560 11.723 3.816 1.00 86.88 92 ARG A O 1
ATOM 720 N N . VAL A 1 93 ? 0.363 9.997 4.601 1.00 85.56 93 VAL A N 1
ATOM 721 C CA . VAL A 1 93 ? 1.528 9.122 4.786 1.00 85.56 93 VAL A CA 1
ATOM 722 C C . VAL A 1 93 ? 1.937 8.536 3.437 1.00 85.56 93 VAL A C 1
ATOM 724 O O . VAL A 1 93 ? 1.164 7.819 2.800 1.00 85.56 93 VAL A O 1
ATOM 727 N N . TYR A 1 94 ? 3.154 8.850 2.991 1.00 86.12 94 TYR A N 1
ATOM 728 C CA . TYR A 1 94 ? 3.679 8.353 1.723 1.00 86.12 94 TYR A CA 1
ATOM 729 C C . TYR A 1 94 ? 4.210 6.919 1.849 1.00 86.12 94 TYR A C 1
ATOM 731 O O . TYR A 1 94 ? 5.153 6.658 2.593 1.00 86.12 94 TYR A O 1
ATOM 739 N N . LEU A 1 95 ? 3.624 6.000 1.082 1.00 84.88 95 LEU A N 1
ATOM 740 C CA . LEU A 1 95 ? 3.992 4.587 0.991 1.00 84.88 95 LEU A CA 1
ATOM 741 C C . LEU A 1 95 ? 4.788 4.263 -0.283 1.00 84.88 95 LEU A C 1
ATOM 743 O O . LEU A 1 95 ? 4.863 3.099 -0.670 1.00 84.88 95 LEU A O 1
ATOM 747 N N . GLY A 1 96 ? 5.375 5.239 -0.976 1.00 85.62 96 GLY A N 1
ATOM 748 C CA . GLY A 1 96 ? 6.226 4.932 -2.129 1.00 85.62 96 GLY A CA 1
ATOM 749 C C . GLY A 1 96 ? 5.495 4.302 -3.318 1.00 85.62 96 GLY A C 1
ATOM 750 O O . GLY A 1 96 ? 4.307 4.542 -3.553 1.00 85.62 96 GLY A O 1
ATOM 751 N N . LYS A 1 97 ? 6.242 3.494 -4.077 1.00 88.88 97 LYS A N 1
ATOM 752 C CA . LYS A 1 97 ? 5.731 2.675 -5.180 1.00 88.88 97 LYS A CA 1
ATOM 753 C C . LYS A 1 97 ? 5.326 1.292 -4.675 1.00 88.88 97 LYS A C 1
ATOM 755 O O . LYS A 1 97 ? 6.069 0.690 -3.900 1.00 88.88 97 LYS A O 1
ATOM 760 N N . ILE A 1 98 ? 4.176 0.798 -5.120 1.00 90.94 98 ILE A N 1
ATOM 761 C CA . ILE A 1 98 ? 3.618 -0.502 -4.730 1.00 90.94 98 ILE A CA 1
ATOM 762 C C . ILE A 1 98 ? 3.076 -1.182 -5.984 1.00 90.94 98 ILE A C 1
ATOM 764 O O . ILE A 1 98 ? 2.412 -0.529 -6.789 1.00 90.94 98 ILE A O 1
ATOM 768 N N . LYS A 1 99 ? 3.325 -2.478 -6.159 1.00 92.50 99 LYS A N 1
ATOM 769 C CA . LYS A 1 99 ? 2.713 -3.240 -7.250 1.00 92.50 99 LYS A CA 1
ATOM 770 C C . LYS A 1 99 ? 1.189 -3.214 -7.163 1.00 92.50 99 LYS A C 1
ATOM 772 O O . LYS A 1 99 ? 0.627 -3.240 -6.068 1.00 92.50 99 LYS A O 1
ATOM 777 N N . GLN A 1 100 ? 0.513 -3.177 -8.310 1.00 91.12 100 GLN A N 1
ATOM 778 C CA . GLN A 1 100 ? -0.949 -2.992 -8.392 1.00 91.12 100 GLN A CA 1
ATOM 779 C C . GLN A 1 100 ? -1.721 -4.025 -7.555 1.00 91.12 100 GLN A C 1
ATOM 781 O O . GLN A 1 100 ? -2.676 -3.676 -6.864 1.00 91.12 100 GLN A O 1
ATOM 786 N N . ASN A 1 101 ? -1.253 -5.276 -7.558 1.00 90.62 101 ASN A N 1
ATOM 787 C CA . ASN A 1 101 ? -1.860 -6.396 -6.831 1.00 90.62 101 ASN A CA 1
ATOM 788 C C . ASN A 1 101 ? -1.392 -6.511 -5.367 1.00 90.62 101 ASN A C 1
ATOM 790 O O . ASN A 1 101 ? -1.875 -7.359 -4.619 1.00 90.62 101 ASN A O 1
ATOM 794 N N . GLY A 1 102 ? -0.447 -5.665 -4.953 1.00 92.31 102 GL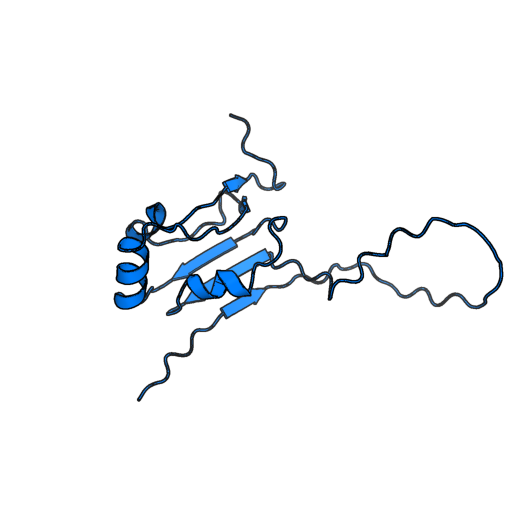Y A N 1
ATOM 795 C CA . GLY A 1 102 ? 0.223 -5.735 -3.660 1.00 92.31 102 GLY A CA 1
ATOM 796 C C . GLY A 1 102 ? -0.415 -4.911 -2.547 1.00 92.31 102 GLY A C 1
ATOM 797 O O . GLY A 1 102 ? -0.001 -5.038 -1.398 1.00 92.31 102 GLY A O 1
ATOM 798 N N . LEU A 1 103 ? -1.381 -4.040 -2.847 1.00 93.25 103 LEU A N 1
ATOM 799 C CA . LEU A 1 103 ? -1.932 -3.098 -1.871 1.00 93.25 103 LEU A CA 1
ATOM 800 C C . LEU A 1 103 ? -3.195 -3.645 -1.189 1.00 93.25 103 LEU A C 1
ATOM 802 O O . LEU A 1 103 ? -4.266 -3.691 -1.791 1.00 93.25 103 LEU A O 1
ATOM 806 N N . ILE A 1 104 ? -3.093 -3.963 0.103 1.00 94.19 104 ILE A N 1
ATOM 807 C CA . ILE A 1 104 ? -4.208 -4.440 0.930 1.00 94.19 104 ILE A CA 1
ATOM 808 C C . ILE A 1 104 ? -4.386 -3.489 2.115 1.00 94.19 104 ILE A C 1
ATOM 810 O O . ILE A 1 104 ? -3.668 -3.558 3.112 1.00 94.19 104 ILE A O 1
ATOM 814 N N . ILE A 1 105 ? -5.358 -2.582 2.009 1.00 91.81 105 ILE A N 1
ATOM 815 C CA . ILE A 1 105 ? -5.656 -1.586 3.045 1.00 91.81 105 ILE A CA 1
ATOM 816 C C . ILE A 1 105 ? -7.165 -1.455 3.290 1.00 91.81 105 ILE A C 1
ATOM 818 O O . ILE A 1 105 ? -7.960 -1.654 2.368 1.00 91.81 105 ILE A O 1
ATOM 822 N N . PRO A 1 106 ? -7.587 -1.056 4.499 1.00 90.31 106 PRO A N 1
ATOM 823 C CA . PRO A 1 106 ? -8.974 -0.713 4.775 1.00 90.31 106 PRO A CA 1
ATOM 824 C C . PRO A 1 106 ? -9.419 0.493 3.926 1.00 90.31 106 PRO A C 1
ATOM 826 O O . PRO A 1 106 ? -8.696 1.493 3.867 1.00 90.31 106 PRO A O 1
ATOM 829 N N . PRO A 1 107 ? -10.609 0.463 3.295 1.00 89.12 107 PRO A N 1
ATOM 830 C CA . PRO A 1 107 ? -11.054 1.530 2.391 1.00 89.12 107 PRO A CA 1
ATOM 831 C C . PRO A 1 107 ? -11.073 2.919 3.037 1.00 89.12 107 PRO A C 1
ATOM 833 O O . PRO A 1 107 ? -10.734 3.915 2.406 1.00 89.12 107 PRO A O 1
ATOM 836 N N . ASN A 1 108 ? -11.421 2.974 4.320 1.00 86.69 108 ASN A N 1
ATOM 837 C CA . ASN A 1 108 ? -11.600 4.202 5.083 1.00 86.69 108 ASN A CA 1
ATOM 838 C C . ASN A 1 108 ? -10.296 4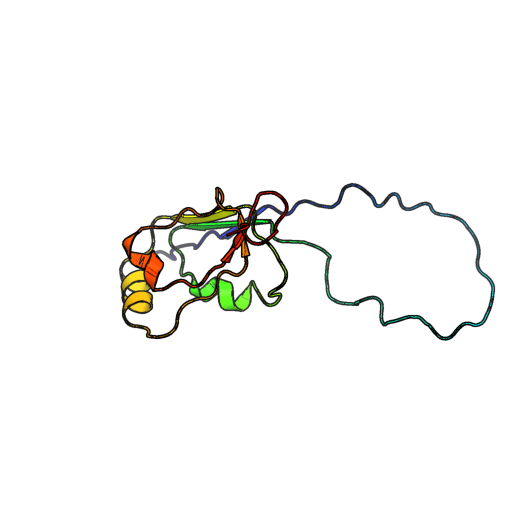.942 5.405 1.00 86.69 108 ASN A C 1
ATOM 840 O O . ASN A 1 108 ? -10.375 6.041 5.934 1.00 86.69 108 ASN A O 1
ATOM 844 N N . ILE A 1 109 ? -9.123 4.357 5.147 1.00 86.19 109 ILE A N 1
ATOM 845 C CA . ILE A 1 109 ? -7.831 5.033 5.345 1.00 86.19 109 ILE A CA 1
ATOM 846 C C . ILE A 1 109 ? -7.125 5.362 4.027 1.00 86.19 109 ILE A C 1
ATOM 848 O O . ILE A 1 109 ? -6.058 5.968 4.040 1.00 86.19 109 ILE A O 1
ATOM 852 N N . LYS A 1 110 ? -7.710 4.967 2.888 1.00 89.06 110 LYS A N 1
ATOM 853 C CA . LYS A 1 110 ? -7.116 5.146 1.559 1.00 89.06 110 LYS A CA 1
ATOM 854 C C . LYS A 1 110 ? -6.774 6.609 1.276 1.00 89.06 110 LYS A C 1
ATOM 856 O O . LYS A 1 110 ? -5.734 6.881 0.692 1.00 89.06 110 LYS A O 1
ATOM 861 N N . GLU A 1 111 ? -7.618 7.534 1.726 1.00 88.25 111 GLU A N 1
ATOM 862 C CA . GLU A 1 111 ? -7.449 8.981 1.528 1.00 88.25 111 GLU A CA 1
ATOM 863 C C . GLU A 1 111 ? -6.335 9.597 2.389 1.00 88.25 111 GLU A C 1
ATOM 865 O O . GLU A 1 111 ? -5.777 10.632 2.026 1.00 88.25 111 GLU A O 1
ATOM 870 N N . ALA A 1 112 ? -5.976 8.942 3.499 1.00 88.25 112 ALA A N 1
ATOM 871 C CA . ALA A 1 112 ? -4.893 9.361 4.390 1.00 88.25 112 ALA A CA 1
ATOM 872 C C . ALA A 1 112 ? -3.513 8.836 3.944 1.00 88.25 112 ALA A C 1
ATOM 874 O O . ALA A 1 112 ? -2.495 9.103 4.586 1.00 88.25 112 ALA A O 1
ATOM 875 N N . LEU A 1 113 ? -3.469 8.075 2.849 1.00 88.62 113 LEU A N 1
ATOM 876 C CA . LEU A 1 113 ? -2.257 7.499 2.282 1.00 88.62 113 LEU A CA 1
ATOM 877 C C . LEU A 1 113 ? -1.942 8.136 0.926 1.00 88.62 113 LEU A C 1
ATOM 879 O O . LEU A 1 113 ? -2.828 8.522 0.168 1.00 88.62 113 LEU A O 1
ATOM 883 N N . SER A 1 114 ? -0.654 8.211 0.606 1.00 89.25 114 SER A N 1
ATOM 884 C CA . SER A 1 114 ? -0.158 8.598 -0.714 1.00 89.25 114 SER A CA 1
ATOM 885 C C . SER A 1 114 ? 0.746 7.492 -1.245 1.00 89.25 114 SER A C 1
ATOM 887 O O . SER A 1 114 ? 1.665 7.064 -0.555 1.00 89.25 114 SER A O 1
ATOM 889 N N . TYR A 1 115 ? 0.485 6.994 -2.447 1.00 89.31 115 TYR A N 1
ATOM 890 C CA . TYR A 1 115 ? 1.255 5.914 -3.062 1.00 89.31 115 TYR A CA 1
ATOM 891 C C . TYR A 1 115 ? 1.142 5.981 -4.581 1.00 89.31 115 TYR A C 1
ATOM 893 O O . TYR A 1 115 ? 0.210 6.571 -5.124 1.00 89.31 115 TYR A O 1
ATOM 901 N N . THR A 1 116 ? 2.098 5.362 -5.266 1.00 90.44 116 THR A N 1
ATOM 902 C CA . THR A 1 116 ? 2.050 5.137 -6.714 1.00 90.44 116 THR A CA 1
ATOM 903 C C . THR A 1 116 ? 1.884 3.648 -6.963 1.00 90.44 116 THR A C 1
ATOM 905 O O . THR A 1 116 ? 2.719 2.861 -6.520 1.00 90.44 116 THR A O 1
ATOM 908 N N . LEU A 1 117 ? 0.814 3.258 -7.655 1.00 92.44 117 LEU A N 1
ATOM 909 C CA . LEU A 1 117 ? 0.686 1.887 -8.138 1.00 92.44 117 LEU A CA 1
ATOM 910 C C . LEU A 1 117 ? 1.552 1.716 -9.387 1.00 92.44 117 LEU A C 1
ATOM 912 O O . LEU A 1 117 ? 1.535 2.586 -10.254 1.00 92.44 117 LEU A O 1
ATOM 916 N N . VAL A 1 118 ? 2.310 0.627 -9.454 1.00 90.75 118 VAL A N 1
ATOM 917 C CA . VAL A 1 118 ? 3.201 0.266 -10.570 1.00 90.75 118 VAL A CA 1
ATOM 918 C C . VAL A 1 118 ? 2.903 -1.149 -11.051 1.00 90.75 118 VAL A C 1
ATOM 920 O O . VAL A 1 118 ? 2.340 -1.931 -10.289 1.00 90.75 118 VAL A O 1
ATOM 923 N N . ASP A 1 119 ? 3.231 -1.472 -12.300 1.00 92.44 119 ASP A N 1
ATOM 924 C CA . ASP A 1 119 ? 3.119 -2.834 -12.845 1.00 92.44 119 ASP A CA 1
ATOM 925 C C . ASP A 1 119 ? 4.060 -3.847 -12.157 1.00 92.44 119 ASP A C 1
ATOM 927 O O . ASP A 1 119 ? 4.763 -3.531 -11.191 1.00 92.44 119 ASP A O 1
ATOM 931 N N . GLU A 1 120 ? 4.033 -5.095 -12.626 1.00 89.56 120 GLU A N 1
ATOM 932 C CA . GLU A 1 120 ? 4.813 -6.194 -12.047 1.00 89.56 120 GLU A CA 1
ATOM 933 C C . GLU A 1 120 ? 6.331 -6.014 -12.239 1.00 89.56 120 GLU A C 1
ATOM 935 O O . GLU A 1 120 ? 7.125 -6.502 -11.428 1.00 89.56 120 GLU A O 1
ATOM 940 N N . GLU A 1 121 ? 6.743 -5.246 -13.246 1.00 87.38 121 GLU A N 1
ATOM 941 C CA . GLU A 1 121 ? 8.127 -4.851 -13.510 1.00 87.38 121 GLU A CA 1
ATOM 942 C C . GLU A 1 121 ? 8.561 -3.612 -12.699 1.00 87.38 121 GLU A C 1
ATOM 944 O O . GLU A 1 121 ? 9.754 -3.314 -12.602 1.00 87.38 121 GLU A O 1
ATOM 949 N N . GLY A 1 122 ? 7.619 -2.906 -12.063 1.00 84.19 122 GLY A N 1
ATOM 950 C CA . GLY A 1 122 ? 7.870 -1.712 -11.253 1.00 84.19 122 GLY A CA 1
ATOM 951 C C . GLY A 1 122 ? 7.805 -0.388 -12.025 1.00 84.19 122 GLY A C 1
ATOM 952 O O . GLY A 1 122 ? 8.219 0.656 -11.498 1.00 84.19 122 GLY A O 1
ATOM 953 N N . ASN A 1 123 ? 7.272 -0.403 -13.247 1.00 88.06 123 ASN A N 1
ATOM 954 C CA . ASN A 1 123 ? 7.050 0.781 -14.068 1.00 88.06 123 ASN A CA 1
ATOM 955 C C . ASN A 1 123 ? 5.691 1.417 -13.773 1.00 88.06 123 ASN A C 1
ATOM 957 O O . ASN A 1 123 ? 4.745 0.782 -13.304 1.00 88.06 123 ASN A O 1
ATOM 961 N N . ASN A 1 124 ? 5.587 2.717 -14.045 1.00 85.19 124 ASN A N 1
ATOM 962 C CA . ASN A 1 124 ? 4.309 3.404 -13.916 1.00 85.19 124 ASN A CA 1
ATOM 963 C C . ASN A 1 124 ? 3.317 2.808 -14.932 1.00 85.19 124 ASN A C 1
ATOM 965 O O . ASN A 1 124 ? 3.717 2.586 -16.076 1.00 85.19 124 ASN A O 1
ATOM 969 N N . PRO A 1 125 ? 2.047 2.581 -14.551 1.00 72.81 125 PRO A N 1
ATOM 970 C CA . PRO A 1 125 ? 1.045 2.063 -15.469 1.00 72.81 125 PRO A CA 1
ATOM 971 C C . PRO A 1 125 ? 0.949 2.989 -16.682 1.00 72.81 125 PRO A C 1
ATOM 973 O O . PRO A 1 125 ? 0.835 4.209 -16.535 1.00 72.81 125 PRO A O 1
ATOM 976 N N . VAL A 1 126 ? 1.045 2.403 -17.875 1.00 62.03 126 VAL A N 1
ATOM 977 C CA . VAL A 1 126 ? 0.901 3.130 -19.136 1.00 62.03 126 VAL A CA 1
ATOM 978 C C . VAL A 1 126 ? -0.553 3.594 -19.224 1.00 62.03 126 VAL A C 1
ATOM 980 O O . VAL A 1 126 ? -1.463 2.766 -19.251 1.00 62.03 126 VAL A O 1
ATOM 983 N N . SER A 1 127 ? -0.756 4.913 -19.166 1.00 53.09 127 SER A N 1
ATOM 984 C CA . SER A 1 127 ? -2.068 5.558 -19.293 1.00 53.09 127 SER A CA 1
ATOM 985 C C . SER A 1 127 ? -2.526 5.652 -20.739 1.00 53.09 127 SER A C 1
ATOM 987 O O . SER A 1 127 ? -1.658 5.716 -21.637 1.00 53.09 127 SER A O 1
#

Secondary structure (DSSP, 8-state):
------EEEEEEPP-S------------------------S----EEEEEEES--GGGHHHH---TTPEESEEEEES--HHHHHHHHH-SPPEEEEEEEGGGEE--GGGGGGEEEEEE-TTSPPP--

Foldseek 3Di:
DDDPDWDKDFDWDDDPDDDPPPDDDDDDDDDPDDPPPPPDDDPTQRQEIATEQDACVVVVVVPPDLPGEHAAYAYYDHDPVRLVVLVPDPAAAEPHEYEPVHYHDDPSNPVSHDYAHAHPVRHHPDD

Radius of gyration: 19.8 Å; chains: 1; bounding box: 61×34×50 Å

Sequence (127 aa):
RSALGAFLFFETEEDPKTEPLLGPGMDGDNAYGTTPADGGCCGWKIKQIKMENSTVYALQGIRSDKSCVLDRFEYINPNKKDMNRMLKSDERVYLGKIKQNGLIIPPNIKEALSYTLVDEEGNNPVS

pLDDT: mean 70.37, std 19.63, range [37.59, 94.19]